Protein AF-A0BWL6-F1 (afdb_monomer_lite)

Sequence (103 aa):
MTNLVSKEGTNDNYVWRLNIDSIQEFQKQGHKEFRSAYDGPVCVKCGERSEYVNQNDRASFLQVFPKLDINKDIHFVAVAGHWVQVEKPREFIKLTSQYLSQF

Organism: Paramecium tetraurelia (NCBI:txid5888)

pLDDT: mean 90.19, std 9.11, range [56.62, 98.19]

Foldseek 3Di:
DDQWDDDPPDPDDIDGVDPVVVVVVVPVVPDDDDQAADADQAAAEAECAEPVDHLVCLVVVCSRYVPDDSVPRYDHDYPDYGCCCVPPVVVVVVSVVVVVVVD

Structure (mmCIF, N/CA/C/O backbone):
data_AF-A0BWL6-F1
#
_entry.id   AF-A0BWL6-F1
#
loop_
_atom_site.group_PDB
_atom_site.id
_atom_site.type_symbol
_atom_site.label_atom_id
_atom_site.label_alt_id
_atom_site.label_comp_id
_atom_site.label_asym_id
_atom_site.label_entity_id
_atom_site.label_seq_id
_atom_site.pdbx_PDB_ins_code
_atom_site.Cartn_x
_atom_site.Cartn_y
_atom_site.Cartn_z
_atom_site.occupancy
_atom_site.B_iso_or_equiv
_atom_site.auth_seq_id
_atom_site.auth_comp_id
_atom_site.auth_asym_id
_atom_site.auth_atom_id
_atom_site.pdbx_PDB_model_num
ATOM 1 N N . MET A 1 1 ? -21.503 8.416 5.977 1.00 56.62 1 MET A N 1
ATOM 2 C CA . MET A 1 1 ? -21.541 7.335 6.988 1.00 56.62 1 MET A CA 1
ATOM 3 C C . MET A 1 1 ? -20.953 7.877 8.278 1.00 56.62 1 MET A C 1
ATOM 5 O O . MET A 1 1 ? -19.922 8.527 8.199 1.00 56.62 1 MET A O 1
ATOM 9 N N . THR A 1 2 ? -21.603 7.658 9.423 1.00 82.06 2 THR A N 1
ATOM 10 C CA . THR A 1 2 ? -21.039 7.999 10.740 1.00 82.06 2 THR A CA 1
ATOM 11 C C . THR A 1 2 ? -20.483 6.739 11.406 1.00 82.06 2 THR A C 1
ATOM 13 O O . THR A 1 2 ? -21.082 5.666 11.304 1.00 82.06 2 THR A O 1
ATOM 16 N N . ASN A 1 3 ? -19.326 6.866 12.059 1.00 88.81 3 ASN A N 1
ATOM 17 C CA . ASN A 1 3 ? -18.713 5.796 12.851 1.00 88.81 3 ASN A CA 1
ATOM 18 C C . ASN A 1 3 ? -19.261 5.740 14.284 1.00 88.81 3 ASN A C 1
ATOM 20 O O . ASN A 1 3 ? -18.868 4.859 15.042 1.00 88.81 3 ASN A O 1
ATOM 24 N N . LEU A 1 4 ? -20.163 6.651 14.644 1.00 89.94 4 LEU A N 1
ATOM 25 C CA . LEU A 1 4 ? -20.863 6.676 15.919 1.00 89.94 4 LEU A CA 1
ATOM 26 C C . LEU A 1 4 ? -22.259 6.065 15.732 1.00 89.94 4 LEU A C 1
ATOM 28 O O . LEU A 1 4 ? -22.995 6.486 14.838 1.00 89.94 4 LEU A O 1
ATOM 32 N N . VAL A 1 5 ? -22.613 5.059 16.530 1.00 90.00 5 VAL A N 1
ATOM 33 C CA . VAL A 1 5 ? -23.893 4.335 16.443 1.00 90.00 5 VAL A CA 1
ATOM 34 C C . VAL A 1 5 ? -24.603 4.347 17.792 1.00 90.00 5 VAL A C 1
ATOM 36 O O . VAL A 1 5 ? -23.950 4.334 18.832 1.00 90.00 5 VAL A O 1
ATOM 39 N N . SER A 1 6 ? -25.935 4.388 17.795 1.00 88.56 6 SER A N 1
ATOM 40 C CA . SER A 1 6 ? -26.707 4.227 19.027 1.00 88.56 6 SER A CA 1
ATOM 41 C C . SER A 1 6 ? -26.645 2.776 19.499 1.00 88.56 6 SER A C 1
ATOM 43 O O . SER A 1 6 ? -26.688 1.838 18.701 1.00 88.56 6 SER A O 1
ATOM 45 N N . LYS A 1 7 ? -26.541 2.581 20.810 1.00 81.19 7 LYS A N 1
ATOM 46 C CA . LYS A 1 7 ? -26.664 1.265 21.432 1.00 81.19 7 LYS A CA 1
ATOM 47 C C . LYS A 1 7 ? -28.151 0.930 21.561 1.00 81.19 7 LYS A C 1
ATOM 49 O O . LYS A 1 7 ? -28.891 1.674 22.207 1.00 81.19 7 LYS A O 1
ATOM 54 N N . GLU A 1 8 ? -28.591 -0.163 20.934 1.00 75.50 8 GLU A N 1
ATOM 55 C CA . GLU A 1 8 ? -29.986 -0.619 21.017 1.00 75.50 8 GLU A CA 1
ATOM 56 C C . GLU A 1 8 ? -30.444 -0.725 22.483 1.00 75.50 8 GLU A C 1
ATOM 58 O O . GLU A 1 8 ? -29.725 -1.248 23.336 1.00 75.50 8 GLU A O 1
ATOM 63 N N . GLY A 1 9 ? -31.637 -0.199 22.779 1.00 68.75 9 GLY A N 1
ATOM 64 C CA . GLY A 1 9 ? -32.249 -0.268 24.112 1.00 68.75 9 GLY A CA 1
ATOM 65 C C . GLY A 1 9 ? -31.914 0.876 25.077 1.00 68.75 9 GLY A C 1
ATOM 66 O O . GLY A 1 9 ? -32.395 0.858 26.207 1.00 68.75 9 GLY A O 1
ATOM 67 N N . THR A 1 10 ? -31.143 1.888 24.667 1.00 57.66 10 THR A N 1
ATOM 68 C CA . THR A 1 10 ? -30.895 3.090 25.488 1.00 57.66 10 THR A CA 1
ATOM 69 C C . THR A 1 10 ? -30.977 4.354 24.637 1.00 57.66 10 THR A C 1
ATOM 71 O O . THR A 1 10 ? -30.224 4.481 23.676 1.00 57.66 10 THR A O 1
ATOM 74 N N . ASN A 1 11 ? -31.859 5.293 24.995 1.00 61.88 11 ASN A N 1
ATOM 75 C CA . ASN A 1 11 ? -32.119 6.504 24.199 1.00 61.88 11 ASN A CA 1
ATOM 76 C C . ASN A 1 11 ?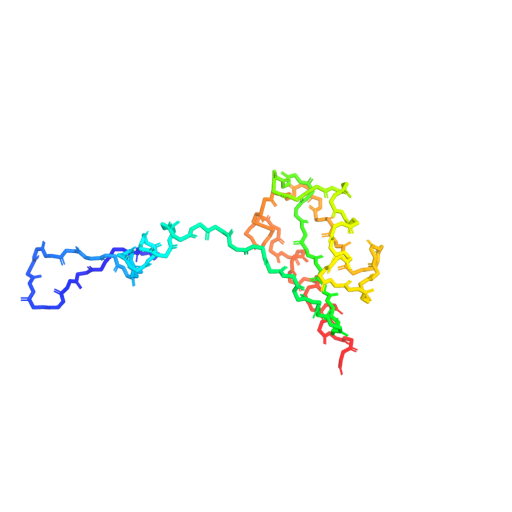 -30.935 7.490 24.118 1.00 61.88 11 ASN A C 1
ATOM 78 O O . ASN A 1 11 ? -30.971 8.361 23.259 1.00 61.88 11 ASN A O 1
ATOM 82 N N . ASP A 1 12 ? -29.885 7.322 24.936 1.00 65.62 12 ASP A N 1
ATOM 83 C CA . ASP A 1 12 ? -28.786 8.296 25.060 1.00 65.62 12 ASP A CA 1
ATOM 84 C C . ASP A 1 12 ? -27.364 7.694 25.051 1.00 65.62 12 ASP A C 1
ATOM 86 O O . ASP A 1 12 ? -26.402 8.395 25.360 1.00 65.62 12 ASP A O 1
ATOM 90 N N . ASN A 1 13 ? -27.172 6.420 24.676 1.00 81.06 13 ASN A N 1
ATOM 91 C CA . ASN A 1 13 ? -25.813 5.865 24.563 1.00 81.06 13 ASN A CA 1
ATOM 92 C C . ASN A 1 13 ? -25.371 5.723 23.111 1.00 81.06 13 ASN A C 1
ATOM 94 O O . ASN A 1 13 ? -25.856 4.863 22.372 1.00 81.06 13 ASN A O 1
ATOM 98 N N . TYR A 1 14 ? -24.374 6.519 22.744 1.00 87.81 14 TYR A N 1
ATOM 99 C CA . TYR A 1 14 ? -23.624 6.370 21.508 1.00 87.81 14 TYR A CA 1
ATOM 100 C C . TYR A 1 14 ? -22.338 5.585 21.758 1.00 87.81 14 TYR A C 1
ATOM 102 O O . TYR A 1 14 ? -21.624 5.831 22.727 1.00 87.81 14 TYR A O 1
ATOM 110 N N . VAL A 1 15 ? -22.023 4.660 20.859 1.00 88.75 15 VAL A N 1
ATOM 111 C CA . VAL A 1 15 ? -20.783 3.883 20.873 1.00 88.75 15 VAL A CA 1
ATOM 112 C C . VAL A 1 15 ? -20.091 3.978 19.522 1.00 88.75 15 VAL A C 1
ATOM 114 O O . VAL A 1 15 ? -20.723 4.202 18.486 1.00 88.75 15 VAL A O 1
ATOM 117 N N . TRP A 1 16 ? -18.773 3.807 19.514 1.00 89.88 16 TRP A N 1
ATOM 118 C CA . TRP A 1 16 ? -18.044 3.654 18.264 1.00 89.88 16 TRP A CA 1
ATOM 119 C C . TRP A 1 16 ? -18.431 2.332 17.601 1.00 89.88 16 TRP A C 1
ATOM 121 O O . TRP A 1 16 ? -18.492 1.288 18.244 1.00 89.88 16 TRP A O 1
ATOM 131 N N . ARG A 1 17 ? -18.666 2.369 16.289 1.00 91.50 17 ARG A N 1
ATOM 132 C CA . ARG A 1 17 ? -18.876 1.173 15.462 1.00 91.50 17 ARG A CA 1
ATOM 133 C C . ARG A 1 17 ? -17.648 0.259 15.477 1.00 91.50 17 ARG A C 1
ATOM 135 O O . ARG A 1 17 ? -17.771 -0.951 15.332 1.00 91.50 17 ARG A O 1
ATOM 142 N N . LEU A 1 18 ? -16.465 0.856 15.608 1.00 91.44 18 LEU A N 1
ATOM 143 C CA . LEU A 1 18 ? -15.201 0.151 15.769 1.00 91.44 18 LEU A CA 1
ATOM 144 C C . LEU A 1 18 ? -14.981 -0.199 17.241 1.00 91.44 18 LEU A C 1
ATOM 146 O O . LEU A 1 18 ? -15.311 0.583 18.129 1.00 91.44 18 LEU A O 1
ATOM 150 N N . ASN A 1 19 ? -14.344 -1.340 17.485 1.00 92.56 19 ASN A N 1
ATOM 151 C CA . ASN A 1 19 ? -13.932 -1.762 18.819 1.00 92.56 19 ASN A CA 1
ATOM 152 C C . ASN A 1 19 ? -12.664 -1.001 19.254 1.00 92.56 19 ASN A C 1
ATOM 154 O O . ASN A 1 19 ? -11.548 -1.515 19.155 1.00 92.56 19 ASN A O 1
ATOM 158 N N . ILE A 1 20 ? -12.843 0.255 19.674 1.00 92.06 20 ILE A N 1
ATOM 159 C CA . ILE A 1 20 ? -11.744 1.149 20.067 1.00 92.06 20 ILE A CA 1
ATOM 160 C C . ILE A 1 20 ? -10.975 0.597 21.270 1.00 92.06 20 ILE A C 1
ATOM 162 O O . ILE A 1 20 ? -9.748 0.651 21.257 1.00 92.06 20 ILE A O 1
ATOM 166 N N . ASP A 1 21 ? -11.661 -0.008 22.241 1.00 91.81 21 ASP A N 1
ATOM 167 C CA . ASP A 1 21 ? -11.032 -0.571 23.442 1.00 91.81 21 ASP A CA 1
ATOM 168 C C . ASP A 1 21 ? -9.981 -1.634 23.083 1.00 91.81 21 ASP A C 1
ATOM 170 O O . ASP A 1 21 ? -8.861 -1.625 23.595 1.00 91.81 21 ASP A O 1
ATOM 174 N N . SER A 1 22 ? -10.301 -2.516 22.129 1.00 93.31 22 SER A N 1
ATOM 175 C CA . SER A 1 22 ? -9.358 -3.551 21.680 1.00 93.31 22 SER A CA 1
ATOM 176 C C . SER A 1 22 ? -8.188 -2.974 20.886 1.00 93.31 22 SER A C 1
ATOM 178 O O . SER A 1 22 ? -7.063 -3.454 21.016 1.00 93.31 22 SER A O 1
ATOM 180 N N . ILE A 1 23 ? -8.424 -1.934 20.079 1.00 92.50 23 ILE A N 1
ATOM 181 C CA . ILE A 1 23 ? -7.354 -1.244 19.343 1.00 92.50 23 ILE A CA 1
ATOM 182 C C . ILE A 1 23 ? -6.394 -0.568 20.327 1.00 92.50 23 ILE A C 1
ATOM 184 O O . ILE A 1 23 ? -5.181 -0.692 20.172 1.00 92.50 23 ILE A O 1
ATOM 188 N N . GLN A 1 24 ? -6.919 0.103 21.355 1.00 91.88 24 GLN A N 1
ATOM 189 C CA . GLN A 1 24 ? -6.112 0.749 22.389 1.00 91.88 24 GLN A CA 1
ATOM 190 C C . GLN A 1 24 ? -5.275 -0.264 23.173 1.00 91.88 24 GLN A C 1
ATOM 192 O O . GLN A 1 24 ? -4.095 -0.020 23.415 1.00 91.88 24 GLN A O 1
ATOM 197 N N . GLU A 1 25 ? -5.850 -1.410 23.542 1.00 93.38 25 GLU A N 1
ATOM 198 C CA . GLU A 1 25 ? -5.105 -2.463 24.235 1.00 93.38 25 GLU A CA 1
ATOM 199 C C . GLU A 1 25 ? -4.007 -3.062 23.349 1.00 93.38 25 GLU A C 1
ATOM 201 O O . GLU A 1 25 ? -2.878 -3.258 23.795 1.00 93.38 25 GLU A O 1
ATOM 206 N N . PHE A 1 26 ? -4.299 -3.291 22.067 1.00 91.25 26 PHE A N 1
ATOM 207 C CA . PHE A 1 26 ? -3.304 -3.777 21.117 1.00 91.25 26 PHE A CA 1
ATOM 208 C C . PHE A 1 26 ? -2.157 -2.777 20.913 1.00 91.25 26 PHE A C 1
ATOM 210 O O . PHE A 1 26 ? -0.994 -3.175 20.898 1.00 91.25 26 PHE A O 1
ATOM 217 N N . GLN A 1 27 ? -2.452 -1.476 20.820 1.00 90.06 27 GLN A N 1
ATOM 218 C CA . GLN A 1 27 ? -1.433 -0.433 20.649 1.00 90.06 27 GLN A CA 1
ATOM 219 C C . GLN A 1 27 ? -0.402 -0.403 21.788 1.00 90.06 27 GLN A C 1
ATOM 221 O O . GLN A 1 27 ? 0.766 -0.105 21.534 1.00 90.06 27 GLN A O 1
ATOM 226 N N . LYS A 1 28 ? -0.783 -0.778 23.019 1.00 92.19 28 LYS A N 1
ATOM 227 C CA . LYS A 1 28 ? 0.149 -0.874 24.162 1.00 92.19 28 LYS A CA 1
ATOM 228 C C . LYS A 1 28 ? 1.249 -1.918 23.957 1.00 92.19 28 LYS A C 1
ATOM 230 O O . LYS A 1 28 ? 2.308 -1.806 24.566 1.00 92.19 28 LYS A O 1
ATOM 235 N N . GLN A 1 29 ? 1.017 -2.922 23.112 1.00 88.44 29 GLN A N 1
ATOM 236 C CA . GLN A 1 29 ? 1.991 -3.982 22.829 1.00 88.44 29 GLN A CA 1
ATOM 237 C C . GLN A 1 29 ? 3.125 -3.511 21.904 1.00 88.44 29 GLN A C 1
ATOM 239 O O . GLN A 1 29 ? 4.125 -4.216 21.761 1.00 88.44 29 GLN A O 1
ATOM 244 N N . GLY A 1 30 ? 2.981 -2.330 21.291 1.00 81.06 30 GLY A N 1
ATOM 245 C CA . GLY A 1 30 ? 3.926 -1.789 20.323 1.00 81.06 30 GLY A CA 1
ATOM 246 C C . GLY A 1 30 ? 3.886 -2.501 18.967 1.00 81.06 30 GLY A C 1
ATOM 247 O O . GLY A 1 30 ? 3.257 -3.545 18.781 1.00 81.06 30 GLY A O 1
ATOM 248 N N . HIS A 1 31 ? 4.574 -1.919 17.986 1.00 77.06 31 HIS A N 1
ATOM 249 C CA . HIS A 1 31 ? 4.723 -2.530 16.669 1.00 77.06 31 HIS A CA 1
ATOM 250 C C . HIS A 1 31 ? 5.752 -3.662 16.735 1.00 77.06 31 HIS A C 1
ATOM 252 O O . HIS A 1 31 ? 6.916 -3.435 17.061 1.00 77.06 31 HIS A O 1
ATOM 258 N N . LYS A 1 32 ? 5.340 -4.882 16.384 1.00 73.19 32 LYS A N 1
ATOM 259 C CA . LYS A 1 32 ? 6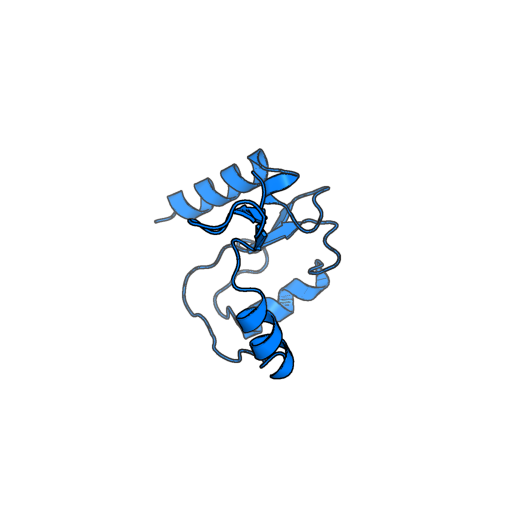.276 -5.974 16.099 1.00 73.19 32 LYS A CA 1
ATOM 260 C C . LYS A 1 32 ? 6.653 -5.911 14.624 1.00 73.19 32 LYS A C 1
ATOM 262 O O . LYS A 1 32 ? 5.766 -5.922 13.771 1.00 73.19 32 LYS A O 1
ATOM 267 N N . GLU A 1 33 ? 7.948 -5.856 14.324 1.00 70.50 33 GLU A N 1
ATOM 268 C CA . GLU A 1 33 ? 8.425 -6.020 12.949 1.00 70.50 33 GLU A CA 1
ATOM 269 C C . GLU A 1 33 ? 8.002 -7.395 12.424 1.00 70.50 33 GLU A C 1
ATOM 271 O O . GLU A 1 33 ? 8.387 -8.434 12.967 1.00 70.50 33 GLU A O 1
ATOM 276 N N . PHE A 1 34 ? 7.213 -7.406 11.353 1.00 65.31 34 PHE A N 1
ATOM 277 C CA . PHE A 1 34 ? 6.938 -8.623 10.604 1.00 65.31 34 PHE A CA 1
ATOM 278 C C . PHE A 1 34 ? 8.149 -8.935 9.723 1.00 65.31 34 PHE A C 1
ATOM 280 O O . PHE A 1 34 ? 8.461 -8.188 8.803 1.00 65.31 34 PHE A O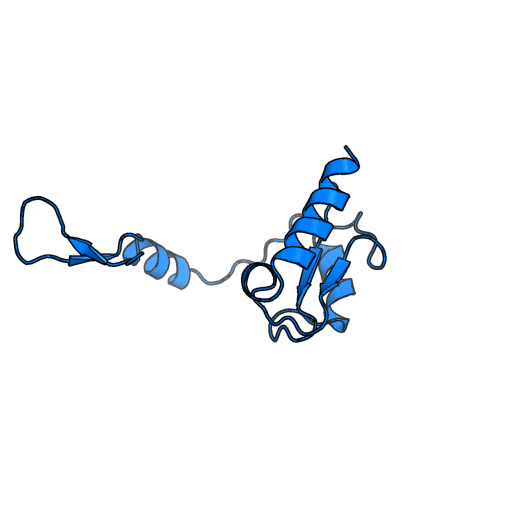 1
ATOM 287 N N . ARG A 1 35 ? 8.837 -10.044 10.014 1.00 67.81 35 ARG A N 1
ATOM 288 C CA . ARG A 1 35 ? 10.033 -10.505 9.282 1.00 67.81 35 ARG A CA 1
ATOM 289 C C . ARG A 1 35 ? 9.762 -11.722 8.394 1.00 67.81 35 ARG A C 1
ATOM 291 O O . ARG A 1 35 ? 10.651 -12.536 8.168 1.00 67.81 35 ARG A O 1
ATOM 298 N N . SER A 1 36 ? 8.523 -11.898 7.946 1.00 81.75 36 SER A N 1
ATOM 299 C CA . SER A 1 36 ? 8.158 -12.986 7.036 1.00 81.75 36 SER A CA 1
ATOM 300 C C . SER A 1 36 ? 8.173 -12.498 5.593 1.00 81.75 36 SER A C 1
ATOM 302 O O . SER A 1 36 ? 7.498 -11.519 5.275 1.00 81.75 36 SER A O 1
ATOM 304 N N . ALA A 1 37 ? 8.893 -13.210 4.730 1.00 91.00 37 ALA A N 1
ATOM 305 C CA . ALA A 1 37 ? 8.855 -12.980 3.294 1.00 91.00 37 ALA A CA 1
ATOM 306 C C . ALA A 1 37 ? 7.560 -13.537 2.679 1.00 91.00 37 ALA A C 1
ATOM 308 O O . ALA A 1 37 ? 7.040 -14.568 3.110 1.00 91.00 37 ALA A O 1
ATOM 309 N N . TYR A 1 38 ? 7.060 -12.861 1.651 1.00 93.19 38 TYR A N 1
ATOM 310 C CA . TYR A 1 38 ? 5.960 -13.299 0.806 1.00 93.19 38 TYR A CA 1
ATOM 311 C C . TYR A 1 38 ? 6.470 -13.508 -0.623 1.00 93.19 38 TYR A C 1
ATOM 313 O O . TYR A 1 38 ? 6.824 -12.561 -1.322 1.00 93.19 38 TYR A O 1
ATOM 321 N N . ASP A 1 39 ? 6.478 -14.769 -1.057 1.00 93.25 39 ASP A N 1
ATOM 322 C CA . ASP A 1 39 ? 7.031 -15.214 -2.346 1.00 93.25 39 ASP A CA 1
ATOM 323 C C . ASP A 1 39 ? 6.016 -15.213 -3.501 1.00 93.25 39 ASP A C 1
ATOM 325 O O . ASP A 1 39 ? 6.277 -15.791 -4.567 1.00 93.25 39 ASP A O 1
ATOM 329 N N . GLY A 1 40 ? 4.837 -14.632 -3.274 1.00 92.44 40 GLY A N 1
ATOM 330 C CA . GLY A 1 40 ? 3.786 -14.493 -4.273 1.00 92.44 40 GLY A CA 1
ATOM 331 C C . GLY A 1 40 ? 3.913 -13.207 -5.097 1.00 92.44 40 GLY A C 1
ATOM 332 O O . GLY A 1 40 ? 4.759 -12.358 -4.815 1.00 92.44 40 GLY A O 1
ATOM 333 N N . PRO A 1 41 ? 3.068 -13.053 -6.126 1.00 94.00 41 PRO A N 1
ATOM 334 C CA . PRO A 1 41 ? 3.027 -11.846 -6.937 1.00 94.00 41 PRO A CA 1
ATOM 335 C C . PRO A 1 41 ? 2.471 -10.669 -6.125 1.00 94.00 41 PRO A C 1
ATOM 337 O O . PRO A 1 41 ? 1.539 -10.820 -5.329 1.00 94.00 41 PRO A O 1
ATOM 340 N N . VAL A 1 42 ? 3.048 -9.486 -6.329 1.00 95.38 42 VAL A N 1
ATOM 341 C CA . VAL A 1 42 ? 2.720 -8.263 -5.589 1.00 95.38 42 VAL A CA 1
ATOM 342 C C . VAL A 1 42 ? 2.618 -7.103 -6.569 1.00 95.38 42 VAL A C 1
ATOM 344 O O . VAL A 1 42 ? 3.375 -7.028 -7.526 1.00 95.38 42 VAL A O 1
ATOM 347 N N . CYS A 1 43 ? 1.695 -6.179 -6.314 1.00 95.62 43 CYS A N 1
ATOM 348 C CA . CYS A 1 43 ? 1.624 -4.894 -7.001 1.00 95.62 43 CYS A CA 1
ATOM 349 C C . CYS A 1 43 ? 1.427 -3.796 -5.954 1.00 95.62 43 CYS A C 1
ATOM 351 O O . CYS A 1 43 ? 0.391 -3.732 -5.286 1.00 95.62 43 CYS A O 1
ATOM 353 N N . VAL A 1 44 ? 2.436 -2.943 -5.803 1.00 96.25 44 VAL A N 1
ATOM 354 C CA . VAL A 1 44 ? 2.474 -1.843 -4.838 1.00 96.25 44 VAL A CA 1
ATOM 355 C C . VAL A 1 44 ? 2.023 -0.556 -5.526 1.00 96.25 44 VAL A C 1
ATOM 357 O O . VAL A 1 44 ? 2.488 -0.216 -6.612 1.00 96.25 44 VAL A O 1
ATOM 360 N N . LYS A 1 45 ? 1.114 0.184 -4.887 1.00 96.31 45 LYS A N 1
ATOM 361 C CA . LYS A 1 45 ? 0.604 1.475 -5.375 1.00 96.31 45 LYS A CA 1
ATOM 362 C C . LYS A 1 45 ? 0.806 2.509 -4.280 1.00 96.31 45 LYS A C 1
ATOM 364 O O . LYS A 1 45 ? 0.137 2.454 -3.252 1.00 96.31 45 LYS A O 1
ATOM 369 N N . CYS A 1 46 ? 1.720 3.436 -4.510 1.00 96.44 46 CYS A N 1
ATOM 370 C CA . CYS A 1 46 ? 2.059 4.506 -3.580 1.00 96.44 46 CYS A CA 1
ATOM 371 C C . CYS A 1 46 ? 1.723 5.852 -4.210 1.00 96.44 46 CYS A C 1
ATOM 373 O O . CYS A 1 46 ? 1.797 6.007 -5.427 1.00 96.44 46 CYS A O 1
ATOM 375 N N . GLY A 1 47 ? 1.364 6.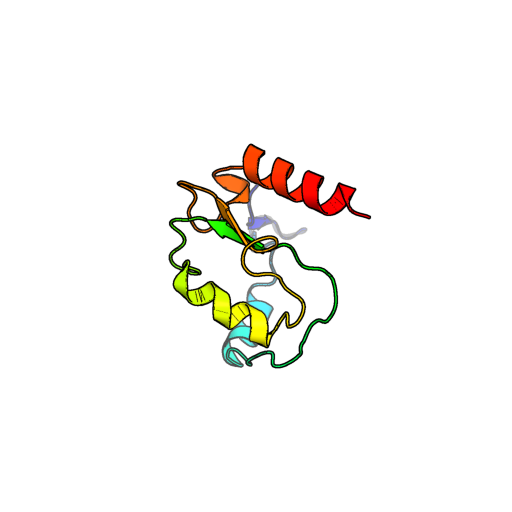840 -3.399 1.00 97.00 47 GLY A N 1
ATOM 376 C CA . GLY A 1 47 ? 1.294 8.211 -3.884 1.00 97.00 47 GLY A CA 1
ATOM 377 C C . GLY A 1 47 ? 2.685 8.812 -3.972 1.00 97.00 47 GLY A C 1
ATOM 378 O O . GLY A 1 47 ? 3.505 8.616 -3.078 1.00 97.00 47 GLY A O 1
ATOM 379 N N . GLU A 1 48 ? 2.956 9.555 -5.039 1.00 96.44 48 GLU A N 1
ATOM 380 C CA . GLU A 1 48 ? 4.225 10.264 -5.227 1.00 96.44 48 GLU A CA 1
ATOM 381 C C . GLU A 1 48 ? 4.545 11.249 -4.088 1.00 96.44 48 GLU A C 1
ATOM 383 O O . GLU A 1 48 ? 5.712 11.453 -3.766 1.00 96.44 48 GLU A O 1
ATOM 388 N N . ARG A 1 49 ? 3.517 11.832 -3.462 1.00 95.81 49 ARG A N 1
ATOM 389 C CA . ARG A 1 49 ? 3.615 12.811 -2.366 1.00 95.81 49 ARG A CA 1
ATOM 390 C C . ARG A 1 49 ? 3.336 12.197 -0.991 1.00 95.81 49 ARG A C 1
ATOM 392 O O . ARG A 1 49 ? 3.026 12.919 -0.050 1.00 95.81 49 ARG A O 1
ATOM 399 N N . SER A 1 50 ? 3.353 10.869 -0.879 1.00 95.31 50 SER A N 1
ATOM 400 C CA . SER A 1 50 ? 3.101 10.180 0.388 1.00 95.31 50 SER A CA 1
ATOM 401 C C . SER A 1 50 ? 4.230 10.448 1.385 1.00 95.31 50 SER A C 1
ATOM 403 O O . SER A 1 50 ? 5.386 10.138 1.116 1.00 95.31 50 SER A O 1
ATOM 405 N N . GLU A 1 51 ? 3.888 10.949 2.572 1.00 93.94 51 GLU A N 1
ATOM 406 C CA . GLU A 1 51 ? 4.843 11.130 3.680 1.00 93.94 51 GLU A CA 1
ATOM 407 C C . GLU A 1 51 ? 5.253 9.799 4.336 1.00 93.94 51 GLU A C 1
ATOM 409 O O . GLU A 1 51 ? 6.216 9.750 5.094 1.00 93.94 51 GLU A O 1
ATOM 414 N N . TYR A 1 52 ? 4.541 8.709 4.030 1.00 90.12 52 TYR A N 1
ATOM 415 C CA . TYR A 1 52 ? 4.786 7.383 4.607 1.00 90.12 52 TYR A CA 1
ATOM 416 C C . TYR A 1 52 ? 5.708 6.501 3.764 1.00 90.12 52 TYR A C 1
ATOM 418 O O . TYR A 1 52 ? 6.346 5.605 4.303 1.00 90.12 52 TYR A O 1
ATOM 426 N N . VAL A 1 53 ? 5.709 6.692 2.442 1.00 91.38 53 VAL A N 1
ATOM 427 C CA . VAL A 1 53 ? 6.474 5.866 1.497 1.00 91.38 53 VAL A CA 1
ATOM 428 C C . VAL A 1 53 ? 6.920 6.751 0.349 1.00 91.38 53 VAL A C 1
ATOM 430 O O . VAL A 1 53 ? 6.085 7.257 -0.400 1.00 91.38 53 VAL A O 1
ATOM 433 N N . ASN A 1 54 ? 8.226 6.895 0.185 1.00 89.94 54 ASN A N 1
ATOM 434 C CA . ASN A 1 54 ? 8.842 7.655 -0.891 1.00 89.94 54 ASN A CA 1
ATOM 435 C C . ASN A 1 54 ? 9.631 6.731 -1.841 1.00 89.94 54 ASN A C 1
ATOM 437 O O . ASN A 1 54 ? 9.732 5.519 -1.648 1.00 89.94 54 ASN A O 1
ATOM 441 N N . GLN A 1 55 ? 10.182 7.295 -2.91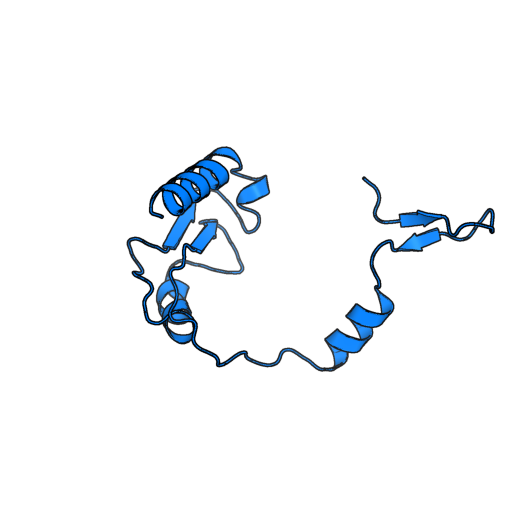7 1.00 87.94 55 GLN A N 1
ATOM 442 C CA . GLN A 1 55 ? 10.869 6.505 -3.945 1.00 87.94 55 GLN A CA 1
ATOM 443 C C . GLN A 1 55 ? 12.161 5.832 -3.453 1.00 87.94 55 GLN A C 1
ATOM 445 O O . GLN A 1 55 ? 12.536 4.795 -3.999 1.00 87.94 55 GLN A O 1
ATOM 450 N N . ASN A 1 56 ? 12.812 6.366 -2.418 1.00 90.38 56 ASN A N 1
ATOM 451 C CA . ASN A 1 56 ? 14.011 5.764 -1.833 1.00 90.38 56 ASN A CA 1
ATOM 452 C C . ASN A 1 56 ? 13.679 4.506 -1.015 1.00 90.38 56 ASN A C 1
ATOM 454 O O . ASN A 1 56 ? 14.542 3.650 -0.831 1.00 90.38 56 ASN A O 1
ATOM 458 N N . ASP A 1 57 ? 12.418 4.334 -0.607 1.00 89.19 57 ASP A N 1
ATOM 459 C CA . ASP A 1 57 ? 11.979 3.175 0.175 1.00 89.19 57 ASP A CA 1
ATOM 460 C C . ASP A 1 57 ? 11.765 1.922 -0.690 1.00 89.19 57 ASP A C 1
ATOM 462 O O . ASP A 1 57 ? 11.538 0.837 -0.155 1.00 89.19 57 ASP A O 1
ATOM 466 N N . ARG A 1 58 ? 11.873 2.024 -2.027 1.00 88.25 58 ARG A N 1
ATOM 467 C CA . ARG A 1 58 ? 11.658 0.906 -2.972 1.00 88.25 58 ARG A CA 1
ATOM 468 C C . ARG A 1 58 ? 12.463 -0.342 -2.613 1.00 88.25 58 ARG A C 1
ATOM 470 O O . ARG A 1 58 ? 11.941 -1.448 -2.695 1.00 88.25 58 ARG A O 1
ATOM 477 N N . ALA A 1 59 ? 13.713 -0.167 -2.187 1.00 89.69 59 ALA A N 1
ATOM 478 C CA . ALA A 1 59 ? 14.582 -1.283 -1.822 1.00 89.69 59 ALA A CA 1
ATOM 479 C C . ALA A 1 59 ? 14.129 -1.998 -0.537 1.00 89.69 59 ALA A C 1
ATOM 481 O O . ALA A 1 59 ? 14.378 -3.192 -0.387 1.00 89.69 59 ALA A O 1
ATOM 482 N N . SER A 1 60 ? 13.434 -1.306 0.373 1.00 89.50 60 SER A N 1
ATOM 483 C CA . SER A 1 60 ? 12.954 -1.910 1.623 1.00 89.50 60 SER A CA 1
ATOM 484 C C . SER A 1 60 ? 11.844 -2.937 1.380 1.00 89.50 60 SER A C 1
ATOM 486 O O . SER A 1 60 ? 11.788 -3.950 2.075 1.00 89.50 60 SER A O 1
ATOM 488 N N . PHE A 1 61 ? 11.036 -2.759 0.325 1.00 91.38 61 PHE A N 1
ATOM 489 C CA . PHE A 1 61 ? 10.014 -3.731 -0.072 1.00 91.38 61 PHE A CA 1
ATOM 490 C C . PHE A 1 61 ? 10.596 -5.112 -0.378 1.00 91.38 61 PHE A C 1
ATOM 492 O O . PHE A 1 61 ? 9.928 -6.105 -0.109 1.00 91.38 61 PHE A O 1
ATOM 499 N N . LEU A 1 62 ? 11.839 -5.203 -0.866 1.00 91.12 62 LEU A N 1
ATOM 500 C CA . LEU A 1 62 ? 12.484 -6.484 -1.184 1.00 91.12 62 LEU A CA 1
ATOM 501 C C . LEU A 1 62 ? 12.761 -7.346 0.057 1.00 91.12 62 LEU A C 1
ATOM 503 O O . LEU A 1 62 ? 12.917 -8.557 -0.072 1.00 91.12 62 LEU A O 1
ATOM 507 N N . GLN A 1 63 ? 12.783 -6.755 1.258 1.00 89.94 63 GLN A N 1
ATOM 508 C CA . GLN A 1 63 ? 12.926 -7.512 2.508 1.00 89.94 63 GLN A CA 1
ATOM 509 C C . GLN A 1 63 ? 11.680 -8.352 2.820 1.00 89.94 63 GLN A C 1
ATOM 511 O O . GLN A 1 63 ? 11.782 -9.397 3.458 1.00 89.94 63 GLN A O 1
ATOM 516 N N . VAL A 1 64 ? 10.510 -7.897 2.364 1.00 91.25 64 VAL A N 1
ATOM 517 C CA . VAL A 1 64 ? 9.216 -8.562 2.579 1.00 91.25 64 VAL A CA 1
ATOM 518 C C . VAL A 1 64 ? 8.747 -9.271 1.307 1.00 91.25 64 VAL A C 1
ATOM 520 O O . VAL A 1 64 ? 8.127 -10.324 1.387 1.00 91.25 64 VAL A O 1
ATOM 523 N N . PHE A 1 65 ? 9.069 -8.736 0.130 1.00 94.06 65 PHE A N 1
ATOM 524 C CA . PHE A 1 65 ? 8.622 -9.213 -1.178 1.00 94.06 65 PHE A CA 1
ATOM 525 C C . PHE A 1 65 ? 9.832 -9.508 -2.077 1.00 94.06 65 PHE A C 1
ATOM 527 O O . PHE A 1 65 ? 10.141 -8.734 -2.982 1.00 94.06 65 PHE A O 1
ATOM 534 N N . PRO A 1 66 ? 10.555 -10.616 -1.852 1.00 93.50 66 PRO A N 1
ATOM 535 C CA . PRO A 1 66 ? 11.826 -10.881 -2.531 1.00 93.50 66 PRO A CA 1
ATOM 536 C C . PRO A 1 66 ? 11.704 -11.104 -4.047 1.00 93.50 66 PRO A C 1
ATOM 538 O O . PRO A 1 66 ? 12.696 -10.972 -4.758 1.00 93.50 66 PRO A O 1
ATOM 541 N N . LYS A 1 67 ? 10.509 -11.430 -4.562 1.00 94.69 67 LYS A N 1
ATOM 542 C CA . LYS A 1 67 ? 10.256 -11.617 -6.006 1.00 94.69 67 LYS A CA 1
ATOM 543 C C . LYS A 1 67 ? 9.703 -10.379 -6.717 1.00 94.69 67 LYS A C 1
ATOM 545 O O . LYS A 1 67 ? 9.360 -10.466 -7.892 1.00 94.69 67 LYS A O 1
ATOM 550 N N . LEU A 1 68 ? 9.574 -9.262 -6.008 1.00 95.31 68 LEU A N 1
ATOM 551 C CA . LEU A 1 68 ? 9.051 -8.019 -6.558 1.00 95.31 68 LEU A CA 1
ATOM 552 C C . LEU A 1 68 ? 10.071 -7.373 -7.513 1.00 95.31 68 LEU A C 1
ATOM 554 O O . LEU A 1 68 ? 11.239 -7.207 -7.165 1.00 95.31 68 LEU A O 1
ATOM 558 N N . ASP A 1 69 ? 9.624 -6.954 -8.696 1.00 94.06 69 ASP A N 1
ATOM 559 C CA . ASP A 1 69 ? 10.402 -6.104 -9.597 1.00 94.06 69 ASP A CA 1
ATOM 560 C C . ASP A 1 69 ? 10.113 -4.626 -9.285 1.00 94.06 69 ASP A C 1
ATOM 562 O O . ASP A 1 69 ? 9.010 -4.119 -9.487 1.00 94.06 69 ASP A O 1
ATOM 566 N N . ILE A 1 70 ? 11.125 -3.902 -8.803 1.00 92.06 70 ILE A N 1
ATOM 567 C CA . ILE A 1 70 ? 10.996 -2.503 -8.357 1.00 92.06 70 ILE A CA 1
ATOM 568 C C . ILE A 1 70 ? 10.563 -1.513 -9.450 1.00 92.06 70 ILE A C 1
ATOM 570 O O . ILE A 1 70 ? 10.113 -0.415 -9.119 1.00 92.06 70 ILE A O 1
ATOM 574 N N . ASN A 1 71 ? 10.725 -1.858 -10.729 1.00 90.69 71 ASN A N 1
ATOM 575 C CA . ASN A 1 71 ? 10.369 -0.997 -11.857 1.00 90.69 71 ASN A CA 1
ATOM 576 C C . ASN A 1 71 ? 9.000 -1.353 -12.433 1.00 90.69 71 ASN A C 1
ATOM 578 O O . ASN A 1 71 ? 8.305 -0.479 -12.952 1.00 90.69 71 ASN A O 1
ATOM 582 N N . LYS A 1 72 ? 8.624 -2.631 -12.362 1.00 92.75 72 LYS A N 1
ATOM 583 C CA . LYS A 1 72 ? 7.367 -3.136 -12.910 1.00 92.75 72 LYS A CA 1
ATOM 584 C C . LYS A 1 72 ? 6.238 -3.133 -11.885 1.00 92.75 72 LYS A C 1
ATOM 586 O O . LYS A 1 72 ? 5.126 -2.742 -12.224 1.00 92.75 72 LYS A O 1
ATOM 591 N N . ASP A 1 73 ? 6.518 -3.566 -10.663 1.00 95.38 73 ASP A N 1
ATOM 592 C CA . ASP A 1 73 ? 5.494 -3.929 -9.683 1.00 95.38 73 ASP A CA 1
ATOM 593 C C . ASP A 1 73 ? 5.242 -2.823 -8.647 1.00 95.38 73 ASP A C 1
ATOM 595 O O . ASP A 1 73 ? 4.261 -2.890 -7.904 1.00 95.38 73 ASP A O 1
ATOM 599 N N . ILE A 1 74 ? 6.093 -1.789 -8.595 1.00 96.12 74 ILE A N 1
ATOM 600 C CA . ILE A 1 74 ? 5.895 -0.602 -7.752 1.00 96.12 74 ILE A CA 1
ATOM 601 C C . ILE A 1 74 ? 5.493 0.593 -8.612 1.00 96.12 74 ILE A C 1
ATOM 603 O O . ILE A 1 74 ? 6.267 1.100 -9.424 1.00 96.12 74 ILE A O 1
ATOM 607 N N . HIS A 1 75 ? 4.297 1.114 -8.362 1.00 96.25 75 HIS A N 1
ATOM 608 C CA . HIS A 1 75 ? 3.760 2.276 -9.055 1.00 96.25 75 HIS A CA 1
ATOM 609 C C . HIS A 1 75 ? 3.639 3.466 -8.107 1.00 96.25 75 HIS A C 1
ATOM 611 O O . HIS A 1 75 ? 2.873 3.430 -7.143 1.00 96.25 75 HIS A O 1
ATOM 617 N N . PHE A 1 76 ? 4.347 4.550 -8.424 1.00 96.69 76 PHE A N 1
ATOM 618 C CA . PHE A 1 76 ? 4.138 5.851 -7.794 1.00 96.69 76 PHE A CA 1
ATOM 619 C C . PHE A 1 76 ? 3.131 6.649 -8.621 1.00 96.69 76 PHE A C 1
ATOM 621 O O . PHE A 1 76 ? 3.401 7.025 -9.761 1.00 96.69 76 PHE A O 1
ATOM 628 N N . VAL A 1 77 ? 1.945 6.874 -8.063 1.00 96.88 77 VAL A N 1
ATOM 629 C CA . VAL A 1 77 ? 0.869 7.621 -8.711 1.00 96.88 77 VAL A CA 1
ATOM 630 C C . VAL A 1 77 ? 1.127 9.110 -8.529 1.00 96.88 77 VAL A C 1
ATOM 632 O O . VAL A 1 77 ? 1.123 9.623 -7.407 1.00 96.88 77 VAL A O 1
ATOM 635 N N . ALA A 1 78 ? 1.351 9.793 -9.651 1.00 96.81 78 ALA A N 1
ATOM 636 C CA . ALA A 1 78 ? 1.691 11.207 -9.679 1.00 96.81 78 ALA A CA 1
ATOM 637 C C . ALA A 1 78 ? 0.652 12.060 -8.941 1.00 96.81 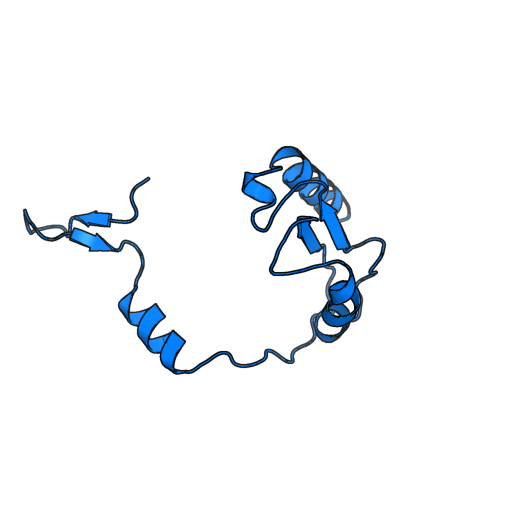78 ALA A C 1
ATOM 639 O O . ALA A 1 78 ? -0.561 11.843 -9.062 1.00 96.81 78 ALA A O 1
ATOM 640 N N . VAL A 1 79 ? 1.134 13.069 -8.212 1.00 96.00 79 VAL A N 1
ATOM 641 C CA . VAL A 1 79 ? 0.320 14.051 -7.470 1.00 96.00 79 VAL A CA 1
ATOM 642 C C . VAL A 1 79 ? -0.465 13.478 -6.274 1.00 96.00 79 VAL A C 1
ATOM 644 O O . VAL A 1 79 ? -0.928 14.268 -5.456 1.00 96.00 79 VAL A O 1
ATOM 647 N N . ALA A 1 80 ? -0.589 12.156 -6.123 1.00 97.31 80 ALA A N 1
ATOM 648 C CA . ALA A 1 80 ? -1.287 11.545 -4.991 1.00 97.31 80 ALA A CA 1
ATOM 649 C C . ALA A 1 80 ? -0.440 11.563 -3.710 1.00 97.31 80 ALA A C 1
ATOM 651 O O . ALA A 1 80 ? 0.762 11.300 -3.753 1.00 97.31 80 ALA A O 1
ATOM 652 N N . GLY A 1 81 ? -1.081 11.823 -2.577 1.00 95.75 81 GLY A N 1
ATOM 653 C CA . GLY A 1 81 ? -0.588 11.589 -1.228 1.00 95.75 81 GLY A CA 1
ATOM 654 C C . GLY A 1 81 ? -0.830 10.148 -0.772 1.00 95.75 81 GLY A C 1
ATOM 655 O O . GLY A 1 81 ? -0.839 9.206 -1.564 1.00 95.75 81 GLY A O 1
ATOM 656 N N . HIS A 1 82 ? -1.014 9.949 0.532 1.00 95.38 82 HIS A N 1
ATOM 657 C CA . HIS A 1 82 ? -1.098 8.606 1.115 1.00 95.38 82 HIS A CA 1
ATOM 658 C C . HIS A 1 82 ? -2.323 7.803 0.633 1.00 95.38 82 HIS A C 1
ATOM 660 O O . HIS A 1 82 ? -2.235 6.593 0.422 1.00 95.38 82 HIS A O 1
ATOM 666 N N . TRP A 1 83 ? -3.469 8.455 0.415 1.00 96.31 83 TRP A N 1
ATOM 667 C CA . TRP A 1 83 ? -4.719 7.783 0.045 1.00 96.31 83 TRP A CA 1
ATOM 668 C C . TRP A 1 83 ? -4.960 7.791 -1.463 1.00 96.31 83 TRP A C 1
ATOM 670 O O . TRP A 1 83 ? -5.909 8.398 -1.961 1.00 96.31 83 TRP A O 1
ATOM 680 N N . VAL A 1 84 ? -4.128 7.052 -2.198 1.00 97.56 84 VAL A N 1
ATOM 681 C CA . VAL A 1 84 ? -4.189 6.956 -3.668 1.00 97.56 84 VAL A CA 1
ATOM 682 C C . VAL A 1 84 ? -5.593 6.605 -4.171 1.00 97.56 84 VAL A C 1
ATOM 684 O O . VAL A 1 84 ? -6.080 7.219 -5.115 1.00 97.56 84 VAL A O 1
ATOM 687 N N . GLN A 1 85 ? -6.277 5.661 -3.523 1.00 96.94 85 GLN A N 1
ATOM 688 C CA . GLN A 1 85 ? -7.630 5.242 -3.898 1.00 96.94 85 GLN A CA 1
ATOM 689 C C . GLN A 1 85 ? -8.692 6.343 -3.738 1.00 96.94 85 GLN A C 1
ATOM 691 O O . GLN A 1 85 ? -9.716 6.291 -4.413 1.00 96.94 85 GLN A O 1
ATOM 696 N N . VAL A 1 86 ? -8.465 7.325 -2.859 1.00 97.19 86 VAL A N 1
ATOM 697 C CA . VAL A 1 86 ? -9.377 8.460 -2.640 1.00 97.19 86 VAL A CA 1
ATOM 698 C C . VAL A 1 86 ? -9.020 9.615 -3.572 1.00 97.19 86 VAL A C 1
ATOM 700 O O . VAL A 1 86 ? -9.900 10.215 -4.182 1.00 97.19 86 VAL A O 1
ATOM 703 N N . GLU A 1 87 ? -7.730 9.916 -3.706 1.00 97.44 87 GLU A N 1
ATOM 704 C CA . GLU A 1 87 ? -7.251 11.085 -4.447 1.00 97.44 87 GLU A CA 1
ATOM 705 C C . GLU A 1 87 ? -7.169 10.858 -5.962 1.00 97.44 87 GLU A C 1
ATOM 707 O O . GLU A 1 87 ? -7.417 11.771 -6.751 1.00 97.44 87 GLU A O 1
ATOM 712 N N . LYS A 1 88 ? -6.813 9.637 -6.377 1.00 97.94 88 LYS A N 1
ATOM 713 C CA . LYS A 1 88 ? -6.630 9.210 -7.773 1.00 97.94 88 LYS A CA 1
ATOM 714 C C . LYS A 1 88 ? -7.364 7.885 -8.039 1.00 97.94 88 LYS A C 1
ATOM 716 O O . LYS A 1 88 ? -6.746 6.879 -8.403 1.00 97.94 88 LYS A O 1
ATOM 721 N N . PRO A 1 89 ? -8.700 7.845 -7.860 1.00 97.81 89 PRO A N 1
ATOM 722 C CA . PRO A 1 89 ? -9.476 6.606 -7.930 1.00 97.81 89 PRO A CA 1
ATOM 723 C C . PRO A 1 89 ? -9.400 5.930 -9.305 1.00 97.81 89 PRO A C 1
ATOM 725 O O . PRO A 1 89 ? -9.371 4.704 -9.391 1.00 97.81 89 PRO A O 1
ATOM 728 N N . ARG A 1 90 ? -9.336 6.709 -10.395 1.00 98.06 90 ARG A N 1
ATOM 729 C CA . ARG A 1 90 ? -9.266 6.168 -11.763 1.00 98.06 90 ARG A CA 1
ATOM 730 C C . ARG A 1 90 ? -7.939 5.459 -12.011 1.00 98.06 90 ARG A C 1
ATOM 732 O O . ARG A 1 90 ? -7.927 4.346 -12.530 1.00 98.06 90 ARG A O 1
ATOM 739 N N . GLU A 1 91 ? -6.835 6.079 -11.614 1.00 98.06 91 GLU A N 1
ATOM 740 C CA . GLU A 1 91 ? -5.491 5.519 -11.711 1.00 98.06 91 GLU A CA 1
ATOM 741 C C . GLU A 1 91 ? -5.361 4.271 -10.834 1.00 98.06 91 GLU A C 1
ATOM 743 O O . GLU A 1 91 ? -4.862 3.245 -11.296 1.00 98.06 91 GLU A O 1
ATOM 748 N N . PHE A 1 92 ? -5.884 4.323 -9.605 1.00 98.06 92 PHE A N 1
ATOM 749 C CA . PHE A 1 92 ? -5.903 3.176 -8.703 1.00 98.06 92 PHE A CA 1
ATOM 750 C C . PHE A 1 92 ? -6.652 1.980 -9.309 1.00 98.06 92 PHE A C 1
ATOM 752 O O . PHE A 1 92 ? -6.122 0.865 -9.333 1.00 98.06 92 PHE A O 1
ATOM 759 N N . ILE A 1 93 ? -7.862 2.199 -9.841 1.00 98.19 93 ILE A N 1
ATOM 760 C CA . ILE A 1 93 ? -8.665 1.147 -10.484 1.00 98.19 93 ILE A CA 1
ATOM 761 C C . ILE A 1 93 ? -7.963 0.618 -11.734 1.00 98.19 93 ILE A C 1
ATOM 763 O O . ILE A 1 93 ? -7.908 -0.597 -11.922 1.00 98.19 93 ILE A O 1
ATOM 767 N N . LYS A 1 94 ? -7.388 1.496 -12.565 1.00 98.06 94 LYS A N 1
ATOM 768 C CA . LYS A 1 94 ? -6.644 1.103 -13.769 1.00 98.06 94 LYS A CA 1
ATOM 769 C C . LYS A 1 94 ? -5.489 0.166 -13.422 1.00 98.06 94 LYS A C 1
ATOM 771 O O . LYS A 1 94 ? -5.440 -0.938 -13.954 1.00 98.06 94 LYS A O 1
ATOM 776 N N . LEU A 1 95 ? -4.607 0.572 -12.506 1.00 97.62 95 LEU A N 1
ATOM 777 C CA . LEU A 1 95 ? -3.459 -0.238 -12.080 1.00 97.62 95 LEU A CA 1
ATOM 778 C C . LEU A 1 95 ? -3.913 -1.563 -11.454 1.00 97.62 95 LEU A C 1
ATOM 780 O O . LEU A 1 95 ? -3.329 -2.611 -11.708 1.00 97.62 95 LEU A O 1
ATOM 784 N N . THR A 1 96 ? -4.989 -1.538 -10.663 1.00 97.31 96 THR A N 1
ATOM 785 C CA . THR A 1 96 ? -5.571 -2.756 -10.078 1.00 97.31 96 THR A CA 1
ATOM 786 C C . THR A 1 96 ? -6.090 -3.709 -11.148 1.00 97.31 96 THR A C 1
ATOM 788 O O . THR A 1 96 ? -5.766 -4.890 -11.114 1.00 97.31 96 THR A O 1
ATOM 791 N N . SER A 1 97 ? -6.835 -3.202 -12.125 1.00 97.81 97 SER A N 1
ATOM 792 C CA . SER A 1 97 ? -7.406 -4.017 -13.201 1.00 97.81 97 SER A CA 1
ATOM 793 C C . SER A 1 97 ? -6.316 -4.600 -14.102 1.00 97.81 97 SER A C 1
ATOM 795 O O . SER A 1 97 ? -6.366 -5.776 -14.450 1.00 97.81 97 SER A O 1
ATOM 797 N N . GLN A 1 98 ? -5.295 -3.800 -14.431 1.00 96.81 98 GLN A N 1
ATOM 798 C CA . GLN A 1 98 ? -4.132 -4.240 -15.207 1.00 96.81 98 GLN A CA 1
ATOM 799 C C . GLN A 1 98 ? -3.345 -5.346 -14.502 1.00 96.81 98 GLN A C 1
ATOM 801 O O . GLN A 1 98 ? -2.871 -6.263 -15.164 1.00 96.81 98 GLN A O 1
ATOM 806 N N . TYR A 1 99 ? -3.203 -5.269 -13.179 1.00 96.44 99 TYR A N 1
ATOM 807 C CA . TYR A 1 99 ? -2.572 -6.327 -12.395 1.00 96.44 99 TYR A CA 1
ATOM 808 C C . TYR A 1 99 ? -3.414 -7.607 -12.384 1.00 96.44 99 TYR A C 1
ATOM 810 O O . TYR A 1 99 ? -2.906 -8.681 -12.682 1.00 96.44 99 TYR A O 1
ATOM 818 N N . LEU A 1 100 ? -4.715 -7.491 -12.103 1.00 96.38 100 LEU A N 1
ATOM 819 C CA . LEU A 1 100 ? -5.610 -8.649 -12.015 1.00 96.38 100 LEU A CA 1
ATOM 820 C C . LEU A 1 100 ? -5.810 -9.370 -13.355 1.00 96.38 100 LEU A C 1
ATOM 822 O O . LEU A 1 100 ? -6.071 -10.562 -13.352 1.00 96.38 100 LEU A O 1
ATOM 826 N N . SER A 1 101 ? -5.650 -8.676 -14.484 1.00 96.31 101 SER A N 1
ATOM 827 C CA . SER A 1 101 ? -5.773 -9.271 -15.827 1.00 96.31 101 SER A CA 1
ATOM 828 C C . SER A 1 101 ? -4.554 -10.108 -16.254 1.00 96.31 101 SER A C 1
ATOM 830 O O . SER A 1 101 ? -4.508 -10.570 -17.390 1.00 96.31 101 SER A O 1
ATOM 832 N N . GLN A 1 102 ? -3.535 -10.243 -15.398 1.00 89.06 102 GLN A N 1
ATOM 833 C CA . GLN A 1 102 ? -2.332 -11.050 -15.661 1.00 89.06 102 GLN A CA 1
ATOM 834 C C . GLN A 1 102 ? -2.460 -12.501 -15.167 1.00 89.06 102 GLN A C 1
ATOM 836 O O . GLN A 1 102 ? -1.533 -13.285 -15.370 1.00 89.06 102 GLN A O 1
ATOM 841 N N . PHE A 1 103 ? -3.577 -12.834 -14.516 1.00 85.25 103 PHE A N 1
ATOM 842 C CA . PHE A 1 103 ? -3.930 -14.164 -14.016 1.00 85.25 103 PHE A CA 1
ATOM 843 C C . PHE A 1 103 ? -5.080 -14.743 -14.840 1.00 85.25 103 PHE A C 1
ATOM 845 O O . PHE A 1 103 ? -5.105 -15.983 -14.992 1.00 85.25 103 PHE A O 1
#

InterPro domains:
  IPR029058 Alpha/Beta hydrolase fold [G3DSA:3.40.50.1820] (1-103)
  IPR029058 Alpha/Beta hydrolase fold [SSF53474] (3-101)

Secondary structure (DSSP, 8-state):
--SEEEPTT-TT-EEESS-HHHHHHHHTT-PPP------S---EEEETT-SS--GGGGGGGGGT-TT--TTTTEEEETT--S-HHHHSHHHHHHHHHHHHTT-

Radius of gyration: 18.89 Å; chains: 1; bounding box: 47×29×41 Å